Protein AF-A0A538JE49-F1 (afdb_monomer_lite)

Sequence (86 aa):
MSEAETPSAEELVEEFRKAKVDEFLVHTCSLLASLAYGKLEAKELDQARLAIDALKALQPLVPEAAGRELQGVVASLQLAFADAAK

Secondary structure (DSSP, 8-state):
----PPPPHHHHHHHHHH--HHHHHHHHHHHHHHHHHHHHHTT-HHHHHHHHHHHHHHGGGS-HHHHHHHHHHHHHHHHHHHHHT-

pLDDT: mean 93.45, std 9.71, range [42.78, 98.75]

Structure (mmCIF, N/CA/C/O backbone):
data_AF-A0A538JE49-F1
#
_entry.id   AF-A0A538JE49-F1
#
loop_
_atom_site.group_PDB
_atom_site.id
_atom_site.type_symbol
_atom_site.label_atom_id
_atom_site.label_alt_id
_atom_site.label_comp_id
_atom_site.label_asym_id
_atom_site.label_entity_id
_atom_site.label_seq_id
_atom_site.pdbx_PDB_ins_code
_atom_site.Cartn_x
_atom_site.Cartn_y
_atom_site.Cartn_z
_atom_site.occupancy
_atom_site.B_iso_or_equiv
_atom_site.auth_seq_id
_atom_site.auth_comp_id
_atom_site.auth_asym_id
_atom_site.auth_atom_id
_atom_site.pdbx_PDB_model_num
ATOM 1 N N . MET A 1 1 ? 18.048 -3.120 32.544 1.00 42.78 1 MET A N 1
ATOM 2 C CA . MET A 1 1 ? 17.522 -3.066 31.164 1.00 42.78 1 MET A CA 1
ATOM 3 C C . MET A 1 1 ? 16.129 -3.659 31.241 1.00 42.78 1 MET A C 1
ATOM 5 O O . MET A 1 1 ? 16.033 -4.764 31.753 1.00 42.78 1 MET A O 1
ATOM 9 N N . SER A 1 2 ? 15.079 -2.898 30.917 1.00 54.06 2 SER A N 1
ATOM 10 C CA . SER A 1 2 ? 13.688 -3.350 31.085 1.00 54.06 2 SER A CA 1
ATOM 11 C C . SER A 1 2 ? 13.401 -4.577 30.226 1.00 54.06 2 SER A C 1
ATOM 13 O O . SER A 1 2 ? 13.536 -4.507 29.007 1.00 54.06 2 SER A O 1
ATOM 15 N N . GLU A 1 3 ? 12.965 -5.664 30.858 1.00 56.66 3 GLU A N 1
ATOM 16 C CA . GLU A 1 3 ? 12.099 -6.648 30.210 1.00 56.66 3 GLU A CA 1
ATOM 17 C C . GLU A 1 3 ? 10.808 -5.916 29.833 1.00 56.66 3 GLU A C 1
ATOM 19 O O . GLU A 1 3 ? 10.100 -5.409 30.701 1.00 56.66 3 GLU A O 1
ATOM 24 N N . ALA A 1 4 ? 10.542 -5.771 28.536 1.00 64.75 4 ALA A N 1
ATOM 25 C CA . ALA A 1 4 ? 9.233 -5.336 28.077 1.00 64.75 4 ALA A CA 1
ATOM 26 C C . ALA A 1 4 ? 8.260 -6.487 28.355 1.00 64.75 4 ALA A C 1
ATOM 28 O O . ALA A 1 4 ? 8.313 -7.524 27.692 1.00 64.75 4 ALA A O 1
ATOM 29 N N . GLU A 1 5 ? 7.436 -6.327 29.387 1.00 77.19 5 GLU A N 1
ATOM 30 C CA . GLU A 1 5 ? 6.386 -7.274 29.742 1.00 77.19 5 GLU A CA 1
ATOM 31 C C . GLU A 1 5 ? 5.473 -7.470 28.524 1.00 77.19 5 GLU A C 1
ATOM 33 O O . GLU A 1 5 ? 5.014 -6.505 27.907 1.00 77.19 5 GLU A O 1
ATOM 38 N N . THR A 1 6 ? 5.297 -8.723 28.098 1.00 81.00 6 THR A N 1
ATOM 39 C CA . THR A 1 6 ? 4.455 -9.023 26.936 1.00 81.00 6 THR A CA 1
ATOM 40 C C . THR A 1 6 ? 3.002 -8.778 27.339 1.00 81.00 6 THR A C 1
ATOM 42 O O . THR A 1 6 ? 2.566 -9.391 28.314 1.00 81.00 6 THR A O 1
ATOM 45 N N . PRO A 1 7 ? 2.254 -7.912 26.632 1.00 81.19 7 PRO A N 1
ATOM 46 C CA . PRO A 1 7 ? 0.889 -7.581 27.015 1.00 81.19 7 PRO A CA 1
ATOM 47 C C . PRO A 1 7 ? 0.009 -8.831 27.014 1.00 81.19 7 PRO A C 1
ATOM 49 O O . PRO A 1 7 ? 0.117 -9.699 26.141 1.00 81.19 7 PRO A O 1
ATOM 52 N N . SER A 1 8 ? -0.871 -8.917 28.005 1.00 91.00 8 SER A N 1
ATOM 53 C CA . SER A 1 8 ? -1.868 -9.974 28.111 1.00 91.00 8 SER A CA 1
ATOM 54 C C . SER A 1 8 ? -2.893 -9.892 26.972 1.00 91.00 8 SER A C 1
ATOM 56 O O . SER A 1 8 ? -3.085 -8.857 26.327 1.00 91.00 8 SER A O 1
ATOM 58 N N . ALA A 1 9 ? -3.597 -11.000 26.723 1.00 89.38 9 ALA A N 1
ATOM 59 C CA . ALA A 1 9 ? -4.633 -11.051 25.690 1.00 89.38 9 ALA A CA 1
ATOM 60 C C . ALA A 1 9 ? -5.768 -10.037 25.941 1.00 89.38 9 ALA A C 1
ATOM 62 O O . ALA A 1 9 ? -6.301 -9.466 24.992 1.00 89.38 9 ALA A O 1
ATOM 63 N N . GLU A 1 10 ? -6.122 -9.795 27.205 1.00 90.69 10 GLU A N 1
ATOM 64 C CA . GLU A 1 10 ? -7.165 -8.837 27.588 1.00 90.69 10 GLU A CA 1
ATOM 65 C C . GLU A 1 10 ? -6.738 -7.394 27.291 1.00 90.69 10 GLU A C 1
ATOM 67 O O . GLU A 1 10 ? -7.515 -6.629 26.719 1.00 90.69 10 GLU A O 1
ATOM 72 N N . GLU A 1 11 ? -5.481 -7.045 27.579 1.00 89.31 11 GLU A N 1
ATOM 73 C CA . GLU A 1 11 ? -4.914 -5.727 27.269 1.00 89.31 11 GLU A CA 1
ATOM 74 C C . GLU A 1 11 ? -4.869 -5.467 25.761 1.00 89.31 11 GLU A C 1
ATOM 76 O O . GLU A 1 11 ? -5.259 -4.391 25.310 1.00 89.31 11 GLU A O 1
ATOM 81 N N . LEU A 1 12 ? -4.487 -6.465 24.956 1.00 89.88 12 LEU A N 1
ATOM 82 C CA . LEU A 1 12 ? -4.513 -6.346 23.494 1.00 89.88 12 LEU A CA 1
ATOM 83 C C . LEU A 1 12 ? -5.928 -6.080 22.960 1.00 89.88 12 LEU A C 1
ATOM 85 O O . LEU A 1 12 ? -6.104 -5.261 22.059 1.00 89.88 12 LEU A O 1
ATOM 89 N N . VAL A 1 13 ? -6.950 -6.740 23.514 1.00 91.06 13 VAL A N 1
ATOM 90 C CA . VAL A 1 13 ? -8.352 -6.528 23.113 1.00 91.06 13 VAL A CA 1
ATOM 91 C C . VAL A 1 13 ? -8.836 -5.121 23.478 1.00 91.06 13 VAL A C 1
ATOM 93 O O . VAL A 1 13 ? -9.565 -4.508 22.693 1.00 91.06 13 VAL A O 1
ATOM 96 N N . GLU A 1 14 ? -8.451 -4.597 24.643 1.00 92.44 14 GLU A N 1
ATOM 97 C CA . GLU A 1 14 ? -8.757 -3.215 25.035 1.00 92.44 14 GLU A CA 1
ATOM 98 C C . GLU A 1 14 ? -8.091 -2.196 24.101 1.00 92.44 14 GLU A C 1
ATOM 100 O O . GLU A 1 14 ? -8.734 -1.230 23.690 1.00 92.44 14 GLU A O 1
ATOM 105 N N . GLU A 1 15 ? -6.838 -2.422 23.702 1.00 88.50 15 GLU A N 1
ATOM 106 C CA . GLU A 1 15 ? -6.145 -1.549 22.749 1.00 88.50 15 GLU A CA 1
ATOM 107 C C . GLU A 1 15 ? -6.780 -1.598 21.353 1.00 88.50 15 GLU A C 1
ATOM 109 O O . GLU A 1 15 ? -7.030 -0.550 20.752 1.00 88.50 15 GLU A O 1
ATOM 114 N N . PHE A 1 16 ? -7.161 -2.782 20.860 1.00 88.62 16 PHE A N 1
ATOM 115 C CA . PHE A 1 16 ? -7.897 -2.894 19.595 1.00 88.62 16 PHE A CA 1
ATOM 116 C C . PHE A 1 16 ? -9.250 -2.179 19.625 1.00 88.62 16 PHE A C 1
ATOM 118 O O . PHE A 1 16 ? -9.668 -1.635 18.605 1.00 88.62 16 PHE A O 1
ATOM 125 N N . ARG A 1 17 ? -9.931 -2.132 20.778 1.00 90.56 17 ARG A N 1
ATOM 126 C CA . ARG A 1 17 ? -11.176 -1.361 20.931 1.00 90.56 17 ARG A CA 1
ATOM 127 C C . ARG A 1 17 ? -10.967 0.151 20.844 1.00 90.56 17 ARG A C 1
ATOM 129 O O . ARG A 1 17 ? -11.897 0.857 20.462 1.00 90.56 17 ARG A O 1
ATOM 136 N N . LYS A 1 18 ? -9.781 0.647 21.202 1.00 91.88 18 LYS A N 1
ATOM 137 C CA . LYS A 1 18 ? -9.422 2.073 21.117 1.00 91.88 18 LYS A CA 1
ATOM 138 C C . LYS A 1 18 ? -8.897 2.463 19.737 1.00 91.88 18 LYS A C 1
ATOM 140 O O . LYS A 1 18 ? -8.978 3.634 19.370 1.00 91.88 18 LYS A O 1
ATOM 145 N N . ALA A 1 19 ? -8.346 1.505 18.995 1.00 90.12 19 ALA A N 1
ATOM 146 C CA . ALA A 1 19 ? -7.763 1.742 17.685 1.00 90.12 19 ALA A CA 1
ATOM 147 C C . ALA A 1 19 ? -8.818 2.221 16.681 1.00 90.12 19 ALA A C 1
ATOM 149 O O . ALA A 1 19 ? -9.897 1.637 16.551 1.00 90.12 19 ALA A O 1
ATOM 150 N N . LYS A 1 20 ? -8.488 3.271 15.924 1.00 93.88 20 LYS A N 1
ATOM 151 C CA . LYS A 1 20 ? -9.332 3.718 14.820 1.00 93.88 20 LYS A CA 1
ATOM 152 C C . LYS A 1 20 ? -8.893 3.072 13.515 1.00 93.88 20 LYS A C 1
ATOM 154 O O . LYS A 1 20 ? -7.705 2.998 13.200 1.00 93.88 20 LYS A O 1
ATOM 159 N N . VAL A 1 21 ? -9.873 2.603 12.748 1.00 94.38 21 VAL A N 1
ATOM 160 C CA . VAL A 1 21 ? -9.627 1.888 11.489 1.00 94.38 21 VAL A CA 1
ATOM 161 C C . VAL A 1 21 ? -8.963 2.795 10.455 1.00 94.38 21 VAL A C 1
ATOM 163 O O . VAL A 1 21 ? -8.085 2.339 9.735 1.00 94.38 21 VAL A O 1
ATOM 166 N N . ASP A 1 22 ? -9.332 4.071 10.392 1.00 93.75 22 ASP A N 1
ATOM 167 C CA . ASP A 1 22 ? -8.743 5.051 9.474 1.00 93.75 22 ASP A CA 1
ATOM 168 C C . ASP A 1 22 ? -7.256 5.314 9.769 1.00 93.75 22 ASP A C 1
ATOM 170 O O . ASP A 1 22 ? -6.432 5.280 8.856 1.00 93.75 22 ASP A O 1
ATOM 174 N N . GLU A 1 23 ? -6.891 5.494 11.038 1.00 92.38 23 GLU A N 1
ATOM 175 C CA . GLU A 1 23 ? -5.498 5.622 11.486 1.00 92.38 23 GLU A CA 1
ATOM 176 C C . GLU A 1 23 ? -4.701 4.341 11.184 1.00 92.38 23 GLU A C 1
ATOM 178 O O . GLU A 1 23 ? -3.583 4.397 10.662 1.00 92.38 23 GLU A O 1
ATOM 183 N N . PHE A 1 24 ? -5.301 3.171 11.431 1.00 94.00 24 PHE A N 1
ATOM 184 C CA . PHE A 1 24 ? -4.685 1.882 11.121 1.00 94.00 24 PHE A CA 1
ATOM 185 C C . PHE A 1 24 ? -4.499 1.660 9.612 1.00 94.00 24 PHE A C 1
ATOM 187 O O . PHE A 1 24 ? -3.478 1.115 9.183 1.00 94.00 24 PHE A O 1
ATOM 194 N N . LEU A 1 25 ? -5.447 2.111 8.786 1.00 96.00 25 LEU A N 1
ATOM 195 C CA . LEU A 1 25 ? -5.347 2.062 7.328 1.00 96.00 25 LEU A CA 1
ATOM 196 C C . LEU A 1 25 ? -4.180 2.909 6.821 1.00 96.00 25 LEU A C 1
ATOM 198 O O . LEU A 1 25 ? -3.412 2.433 5.984 1.00 96.00 25 LEU A O 1
ATOM 202 N N . VAL A 1 26 ? -4.008 4.126 7.349 1.00 96.44 26 VAL A N 1
ATOM 203 C CA . VAL A 1 26 ? -2.866 4.990 7.004 1.00 96.44 26 VAL A CA 1
ATOM 204 C C . VAL A 1 26 ? -1.552 4.296 7.355 1.00 96.44 26 VAL A C 1
ATOM 206 O O . VAL A 1 26 ? -0.670 4.187 6.505 1.00 96.44 26 VAL A O 1
ATOM 209 N N . HIS A 1 27 ? -1.441 3.748 8.569 1.00 96.19 27 HIS A N 1
ATOM 210 C CA . HIS A 1 27 ? -0.253 3.005 8.990 1.00 96.19 27 HIS A CA 1
ATOM 211 C C . HIS A 1 27 ? 0.039 1.802 8.079 1.00 96.19 27 HIS A C 1
ATOM 213 O O . HIS A 1 27 ? 1.169 1.615 7.626 1.00 96.19 27 HIS A O 1
ATOM 219 N N . THR A 1 28 ? -0.990 1.018 7.756 1.00 97.00 28 THR A N 1
ATOM 220 C CA . THR A 1 28 ? -0.872 -0.152 6.878 1.00 97.00 28 THR A CA 1
ATOM 221 C C . THR A 1 28 ? -0.424 0.241 5.471 1.00 97.00 28 THR A C 1
ATOM 223 O O . THR A 1 28 ? 0.429 -0.431 4.894 1.00 97.00 28 THR A O 1
ATOM 226 N N . CYS A 1 29 ? -0.941 1.345 4.922 1.00 98.12 29 CYS A N 1
ATOM 227 C CA . CYS A 1 29 ? -0.500 1.860 3.626 1.00 98.12 29 CYS A CA 1
ATOM 228 C C . CYS A 1 29 ? 0.981 2.259 3.652 1.00 98.12 29 CYS A C 1
ATOM 230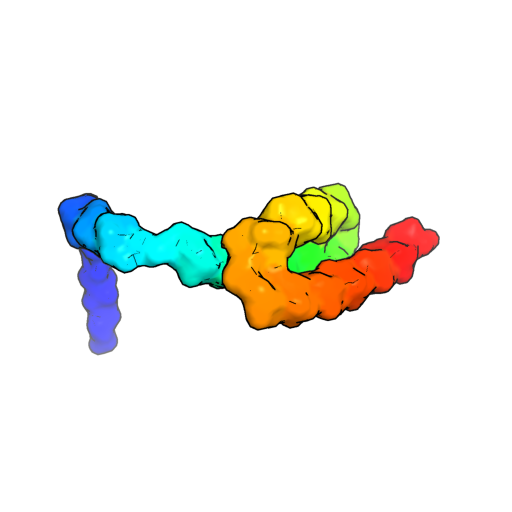 O O . CYS A 1 29 ? 1.720 1.916 2.731 1.00 98.12 29 CYS A O 1
ATOM 232 N N . SER A 1 30 ? 1.445 2.914 4.719 1.00 97.38 30 SER A N 1
ATOM 233 C CA . SER A 1 30 ? 2.866 3.250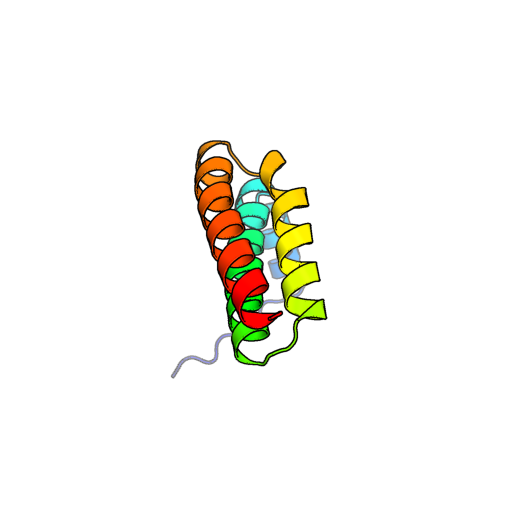 4.876 1.00 97.38 30 SER A CA 1
ATOM 234 C C . SER A 1 30 ? 3.748 2.001 4.925 1.00 97.38 30 SER A C 1
ATOM 236 O O . SER A 1 30 ? 4.763 1.942 4.232 1.00 97.38 30 SER A O 1
ATOM 238 N N . LEU A 1 31 ?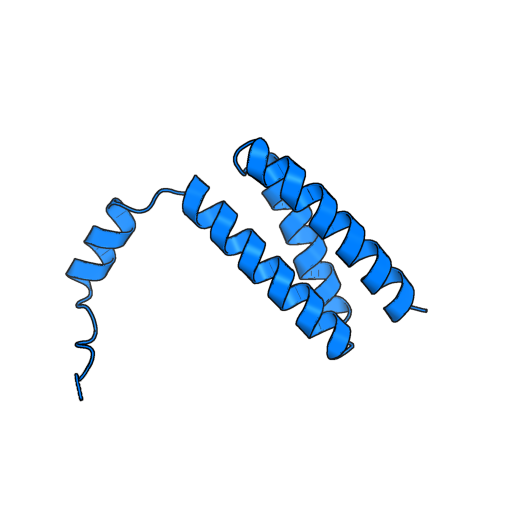 3.337 0.971 5.674 1.00 98.12 31 LEU A N 1
ATOM 239 C CA . LEU A 1 31 ? 4.047 -0.310 5.709 1.00 98.12 31 LEU A CA 1
ATOM 240 C C . LEU A 1 31 ? 4.095 -0.962 4.324 1.00 98.12 31 LEU A C 1
ATOM 242 O O . LEU A 1 31 ? 5.171 -1.322 3.853 1.00 98.12 31 LEU A O 1
ATOM 246 N N . LEU A 1 32 ? 2.953 -1.079 3.643 1.00 98.44 32 LEU A N 1
ATOM 247 C CA . LEU A 1 32 ? 2.875 -1.666 2.305 1.00 98.44 32 LEU A CA 1
ATOM 248 C C . LEU A 1 32 ? 3.745 -0.914 1.289 1.00 98.44 32 LEU A C 1
ATOM 250 O O . LEU A 1 32 ? 4.373 -1.557 0.451 1.00 98.44 32 LEU A O 1
ATOM 254 N N . ALA A 1 33 ? 3.832 0.415 1.379 1.00 98.25 33 ALA A N 1
ATOM 255 C CA . ALA A 1 33 ? 4.719 1.207 0.533 1.00 98.25 33 ALA A CA 1
ATOM 256 C C . ALA A 1 33 ? 6.200 0.879 0.781 1.00 98.25 33 ALA A C 1
ATOM 258 O O . ALA A 1 33 ? 6.937 0.635 -0.174 1.00 98.25 33 ALA A O 1
ATOM 259 N N . SER A 1 34 ? 6.634 0.809 2.045 1.00 98.12 34 SER A N 1
ATOM 260 C CA . SER A 1 34 ? 8.001 0.393 2.388 1.00 98.12 34 SER A CA 1
ATOM 261 C C . SER A 1 34 ? 8.302 -1.035 1.928 1.00 98.12 34 SER A C 1
ATOM 263 O O . SER A 1 34 ? 9.366 -1.284 1.360 1.00 98.12 34 SER A O 1
ATOM 265 N N . LEU A 1 35 ? 7.356 -1.963 2.111 1.00 98.25 35 LEU A N 1
ATOM 266 C CA . LEU A 1 35 ? 7.484 -3.328 1.604 1.00 98.25 35 LEU A CA 1
ATOM 267 C C . LEU A 1 35 ? 7.609 -3.337 0.078 1.00 98.25 35 LEU A C 1
ATOM 269 O O . LEU A 1 35 ? 8.475 -4.032 -0.440 1.00 98.25 35 LEU A O 1
ATOM 273 N N . ALA A 1 36 ? 6.798 -2.559 -0.644 1.00 98.44 36 ALA A N 1
ATOM 274 C CA . ALA A 1 36 ? 6.843 -2.502 -2.102 1.00 98.44 36 ALA A CA 1
ATOM 275 C C . ALA A 1 36 ? 8.233 -2.095 -2.615 1.00 98.44 36 ALA A C 1
ATOM 277 O O . ALA A 1 36 ? 8.761 -2.759 -3.505 1.00 98.44 36 ALA A O 1
ATOM 278 N N . TYR A 1 37 ? 8.858 -1.073 -2.019 1.00 98.19 37 TYR A N 1
ATOM 279 C CA . TYR A 1 37 ? 10.232 -0.688 -2.359 1.00 98.19 37 TYR A CA 1
ATOM 280 C C . TYR A 1 37 ? 11.238 -1.805 -2.064 1.00 98.19 37 TYR A C 1
ATOM 282 O O . TYR A 1 37 ? 12.011 -2.165 -2.949 1.00 98.19 37 TYR A O 1
ATOM 290 N N . GLY A 1 38 ? 11.180 -2.424 -0.880 1.00 98.06 38 GLY A N 1
ATOM 291 C CA . GLY A 1 38 ? 12.066 -3.546 -0.550 1.00 98.06 38 GLY A CA 1
ATOM 292 C C . GLY A 1 38 ? 11.904 -4.740 -1.502 1.00 98.06 38 GLY A C 1
ATOM 293 O O . GLY A 1 38 ? 12.884 -5.373 -1.890 1.00 98.06 38 GLY A O 1
ATOM 294 N N . LYS A 1 39 ? 10.673 -5.021 -1.950 1.00 98.38 39 LYS A N 1
ATOM 295 C CA . LYS A 1 39 ? 10.389 -6.064 -2.948 1.00 98.38 39 LYS A CA 1
ATOM 296 C C . LYS A 1 39 ? 10.918 -5.710 -4.335 1.00 98.38 39 LYS A C 1
ATOM 298 O O . LYS A 1 39 ? 11.422 -6.596 -5.023 1.00 98.38 39 LYS A O 1
ATOM 303 N N . LEU A 1 40 ? 10.866 -4.439 -4.734 1.00 98.00 40 LEU A N 1
ATOM 304 C CA . LEU A 1 40 ? 11.497 -3.973 -5.972 1.00 98.00 40 LEU A CA 1
ATOM 305 C C . LEU A 1 40 ? 13.021 -4.145 -5.929 1.00 98.00 40 LEU A C 1
ATOM 307 O O . LEU A 1 40 ? 13.592 -4.678 -6.878 1.00 98.00 40 LEU A O 1
ATOM 311 N N . GLU A 1 41 ? 13.670 -3.770 -4.824 1.00 96.69 41 GLU A N 1
ATOM 312 C CA . GLU A 1 41 ? 15.120 -3.944 -4.637 1.00 96.69 41 GLU A CA 1
ATOM 313 C C . GLU A 1 41 ? 15.538 -5.421 -4.697 1.00 96.69 41 GLU A C 1
ATOM 315 O O . GLU A 1 41 ? 16.538 -5.768 -5.330 1.00 96.69 41 GLU A O 1
ATOM 320 N N . ALA A 1 42 ? 14.732 -6.308 -4.110 1.00 97.69 42 ALA A N 1
ATOM 321 C CA . ALA A 1 42 ? 14.932 -7.755 -4.1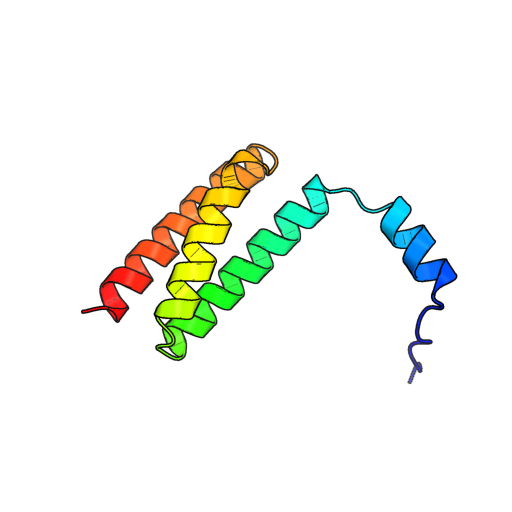52 1.00 97.69 42 ALA A CA 1
ATOM 322 C C . ALA A 1 42 ? 14.545 -8.409 -5.497 1.00 97.69 42 ALA A C 1
ATOM 324 O O . ALA A 1 42 ? 14.674 -9.625 -5.642 1.00 97.69 42 ALA A O 1
ATOM 325 N N . LYS A 1 43 ? 14.081 -7.630 -6.487 1.00 96.69 43 LYS A N 1
ATOM 326 C CA . LYS A 1 43 ? 13.551 -8.105 -7.782 1.00 96.69 43 LYS A CA 1
ATOM 327 C C . LYS A 1 43 ? 12.360 -9.067 -7.659 1.00 96.69 43 LYS A C 1
ATOM 329 O O . LYS A 1 43 ? 12.077 -9.844 -8.570 1.00 96.69 43 LYS A O 1
ATOM 334 N N . GLU A 1 44 ? 11.619 -8.995 -6.559 1.00 98.38 44 GLU A N 1
ATOM 335 C CA . GLU A 1 44 ? 10.398 -9.765 -6.315 1.00 98.38 44 GLU A CA 1
ATOM 336 C C . GLU A 1 44 ? 9.187 -9.042 -6.937 1.00 98.38 44 GLU A C 1
ATOM 338 O O . GLU A 1 44 ? 8.312 -8.525 -6.235 1.00 98.38 44 GLU A O 1
ATOM 343 N N . LEU A 1 45 ? 9.146 -8.970 -8.274 1.00 98.06 45 LEU A N 1
ATOM 344 C CA . LEU A 1 45 ? 8.184 -8.133 -9.005 1.00 98.06 45 LEU A CA 1
ATOM 345 C C . LEU A 1 45 ? 6.720 -8.485 -8.701 1.00 98.06 45 LEU A C 1
ATOM 347 O O . LEU A 1 45 ? 5.918 -7.584 -8.484 1.00 98.06 45 LEU A O 1
ATOM 351 N N . ASP A 1 46 ? 6.356 -9.761 -8.593 1.00 98.31 46 ASP A N 1
ATOM 352 C CA . ASP A 1 46 ? 4.967 -10.142 -8.289 1.00 98.31 46 ASP A CA 1
ATOM 353 C C . ASP A 1 46 ? 4.501 -9.609 -6.924 1.00 98.31 46 ASP A C 1
ATOM 355 O O . ASP A 1 46 ? 3.371 -9.138 -6.779 1.00 98.31 46 ASP A O 1
ATOM 359 N N . GLN A 1 47 ? 5.392 -9.609 -5.927 1.00 98.38 47 GLN A N 1
ATOM 360 C CA . GLN A 1 47 ? 5.103 -9.070 -4.596 1.00 98.38 47 GLN A CA 1
ATOM 361 C C . GLN A 1 47 ? 5.028 -7.540 -4.610 1.00 98.38 47 GLN A C 1
ATOM 363 O O . GLN A 1 47 ? 4.127 -6.961 -4.002 1.00 98.38 47 GLN A O 1
ATOM 368 N N . ALA A 1 48 ? 5.924 -6.875 -5.346 1.00 98.50 48 ALA A N 1
ATOM 369 C CA . ALA A 1 48 ? 5.863 -5.428 -5.529 1.00 98.50 48 ALA A CA 1
ATOM 370 C C . ALA A 1 48 ? 4.572 -4.996 -6.249 1.00 98.50 48 ALA A C 1
ATOM 372 O O . ALA A 1 48 ? 3.931 -4.025 -5.845 1.00 98.50 48 ALA A O 1
ATOM 373 N N . ARG A 1 49 ? 4.144 -5.739 -7.282 1.00 98.50 49 ARG A N 1
ATOM 374 C CA . ARG A 1 49 ? 2.876 -5.506 -7.988 1.00 98.50 49 ARG A CA 1
ATOM 375 C C . ARG A 1 49 ? 1.690 -5.637 -7.040 1.00 98.50 49 ARG A C 1
ATOM 377 O O . ARG A 1 49 ? 0.856 -4.734 -7.014 1.00 98.50 49 ARG A O 1
ATOM 384 N N . LEU A 1 50 ? 1.642 -6.714 -6.254 1.00 98.75 50 LEU A N 1
ATOM 385 C CA . LEU A 1 50 ? 0.571 -6.945 -5.286 1.00 98.75 50 LEU A CA 1
ATOM 386 C C . LEU A 1 50 ? 0.468 -5.796 -4.276 1.00 98.75 50 LEU A C 1
ATOM 388 O O . LEU A 1 50 ? -0.631 -5.306 -4.020 1.00 98.75 50 LEU A O 1
ATOM 392 N N . ALA A 1 51 ? 1.600 -5.326 -3.748 1.00 98.62 51 ALA A N 1
ATOM 393 C CA . ALA A 1 51 ? 1.619 -4.189 -2.835 1.00 98.62 51 ALA A CA 1
ATOM 394 C C . ALA A 1 51 ? 1.094 -2.907 -3.507 1.00 98.62 51 ALA A C 1
ATOM 396 O O . ALA A 1 51 ? 0.239 -2.233 -2.941 1.00 98.62 51 ALA A O 1
ATOM 397 N N . ILE A 1 52 ? 1.527 -2.596 -4.736 1.00 98.56 52 ILE A N 1
ATOM 398 C CA . ILE A 1 52 ? 1.041 -1.428 -5.496 1.00 98.56 52 ILE A CA 1
ATOM 399 C C . ILE A 1 52 ? -0.478 -1.488 -5.711 1.00 98.56 52 ILE A C 1
ATOM 401 O O . ILE A 1 52 ? -1.168 -0.482 -5.534 1.00 98.56 52 ILE A O 1
ATOM 405 N N . ASP A 1 53 ? -1.013 -2.647 -6.090 1.00 98.69 53 ASP A N 1
ATOM 406 C CA . ASP A 1 53 ? -2.451 -2.797 -6.320 1.00 98.69 53 ASP A CA 1
ATOM 407 C C . ASP A 1 53 ? -3.257 -2.730 -5.017 1.00 98.69 53 ASP A C 1
ATOM 409 O O . ASP A 1 53 ? -4.319 -2.103 -4.996 1.00 98.69 53 ASP A O 1
ATOM 413 N N . ALA A 1 54 ? -2.727 -3.266 -3.914 1.00 98.56 54 ALA A N 1
ATOM 414 C CA . ALA A 1 54 ? -3.317 -3.092 -2.590 1.00 98.56 54 ALA A CA 1
ATOM 415 C C . ALA A 1 54 ? -3.363 -1.610 -2.183 1.00 98.56 54 ALA A C 1
ATOM 417 O O . ALA A 1 54 ? -4.413 -1.122 -1.771 1.00 98.56 54 ALA A O 1
ATOM 418 N N . LEU A 1 55 ? -2.269 -0.862 -2.367 1.00 98.50 55 LEU A N 1
ATOM 419 C CA . LEU A 1 55 ? -2.227 0.574 -2.067 1.00 98.50 55 LEU A CA 1
ATOM 420 C C . LEU A 1 55 ? -3.264 1.360 -2.874 1.00 98.50 55 LEU A C 1
ATOM 422 O O . LEU A 1 55 ? -3.958 2.205 -2.317 1.00 98.50 55 LEU A O 1
ATOM 426 N N . LYS A 1 56 ? -3.429 1.049 -4.165 1.00 98.19 56 LYS A N 1
ATOM 427 C CA . LYS A 1 56 ? -4.468 1.663 -5.011 1.00 98.19 56 LYS A CA 1
ATOM 428 C C . LYS A 1 56 ? -5.880 1.357 -4.514 1.00 98.19 56 LYS A C 1
ATOM 430 O O . LYS A 1 56 ? -6.737 2.233 -4.552 1.00 98.19 56 LYS A O 1
ATOM 435 N N . ALA A 1 57 ? -6.126 0.129 -4.059 1.00 98.25 57 ALA A N 1
ATOM 436 C CA . ALA A 1 57 ? -7.424 -0.272 -3.523 1.00 98.25 57 ALA A CA 1
ATOM 437 C C . ALA A 1 57 ? -7.741 0.403 -2.177 1.00 98.25 57 ALA A C 1
ATOM 439 O O . ALA A 1 57 ? -8.898 0.718 -1.909 1.00 98.25 57 ALA A O 1
ATOM 440 N N . LEU A 1 58 ? -6.721 0.648 -1.348 1.00 97.12 58 LEU A N 1
ATOM 441 C CA . LEU A 1 58 ? -6.859 1.297 -0.040 1.00 97.12 58 LEU A CA 1
ATOM 442 C C . LEU A 1 58 ? -6.889 2.828 -0.122 1.00 97.12 58 LEU A C 1
ATOM 444 O O . LEU A 1 58 ? -7.467 3.474 0.748 1.00 97.12 58 LEU A O 1
ATOM 448 N N . GLN A 1 59 ? -6.320 3.419 -1.174 1.00 96.50 59 GLN A N 1
ATOM 449 C CA . GLN A 1 59 ? -6.258 4.867 -1.369 1.00 96.50 59 GLN A CA 1
ATOM 450 C C . GLN A 1 59 ? -7.596 5.617 -1.205 1.00 96.50 59 GLN A C 1
ATOM 452 O O . GLN A 1 59 ? -7.595 6.647 -0.532 1.00 96.50 59 GLN A O 1
ATOM 457 N N . PRO A 1 60 ? -8.739 5.166 -1.762 1.00 96.19 60 PRO A N 1
ATOM 458 C CA . PRO A 1 60 ? -10.008 5.868 -1.562 1.00 96.19 60 PRO A CA 1
ATOM 459 C C . PRO A 1 60 ? -10.593 5.701 -0.148 1.00 96.19 60 PRO A C 1
ATOM 461 O O . PRO A 1 60 ? -11.592 6.343 0.162 1.00 96.19 60 PRO A O 1
ATOM 464 N N . LEU A 1 61 ? -10.021 4.825 0.688 1.00 96.44 61 LEU A N 1
ATOM 465 C CA . LEU A 1 61 ? -10.529 4.491 2.023 1.00 96.44 61 LEU A CA 1
ATOM 466 C C . LEU A 1 61 ? -9.809 5.245 3.149 1.00 96.44 61 LEU A C 1
ATOM 468 O O . LEU A 1 61 ? -10.297 5.263 4.277 1.00 96.44 61 LEU A O 1
ATOM 472 N N . VAL A 1 62 ? -8.651 5.849 2.865 1.00 96.25 62 VAL A N 1
ATOM 473 C CA . VAL A 1 62 ? -7.912 6.669 3.834 1.00 96.25 62 VAL A CA 1
ATOM 474 C C . VAL A 1 62 ? -8.437 8.113 3.855 1.00 96.25 62 VAL A C 1
ATOM 476 O O . VAL A 1 62 ? -9.034 8.567 2.876 1.00 96.25 62 VAL A O 1
ATOM 479 N N . PRO A 1 63 ? -8.198 8.876 4.941 1.00 95.38 63 PRO A N 1
ATOM 480 C CA . PRO A 1 63 ? -8.533 10.298 4.988 1.00 95.38 63 PRO A CA 1
ATOM 481 C C . PRO A 1 63 ? -7.949 11.072 3.800 1.00 95.38 63 PRO A C 1
ATOM 483 O O . PRO A 1 63 ? -6.833 10.800 3.364 1.00 95.38 63 PRO A O 1
ATOM 486 N N . GLU A 1 64 ? -8.669 12.081 3.305 1.00 94.38 64 GLU A N 1
ATOM 487 C CA . GLU A 1 64 ? -8.354 12.773 2.042 1.00 94.38 64 GLU A CA 1
ATOM 488 C C . GLU A 1 64 ? -6.901 13.276 1.947 1.00 94.38 64 GLU A C 1
ATOM 490 O O . GLU A 1 64 ? -6.256 13.140 0.905 1.00 94.38 64 GLU A O 1
ATOM 495 N N . ALA A 1 65 ? -6.368 13.835 3.038 1.00 93.75 65 ALA A N 1
ATOM 496 C CA . ALA A 1 65 ? -4.984 14.301 3.096 1.00 93.75 65 ALA A CA 1
ATOM 497 C C . ALA A 1 65 ? -3.982 13.152 2.871 1.00 93.75 65 ALA A C 1
ATOM 499 O O . ALA A 1 65 ? -3.083 13.278 2.040 1.00 93.75 65 ALA A O 1
ATOM 500 N N . ALA A 1 66 ? -4.191 12.015 3.540 1.00 95.75 66 ALA A N 1
ATOM 501 C CA . ALA A 1 66 ? -3.370 10.819 3.375 1.00 95.75 66 ALA A CA 1
ATOM 502 C C . ALA A 1 66 ? -3.571 10.171 1.995 1.00 95.75 66 ALA A C 1
ATOM 504 O O . ALA A 1 66 ? -2.617 9.686 1.397 1.00 95.75 66 ALA A O 1
ATOM 505 N N . GLY A 1 67 ? -4.789 10.205 1.444 1.00 96.75 67 GLY A N 1
ATOM 506 C CA . GLY A 1 67 ? -5.082 9.683 0.105 1.00 96.75 67 GLY A CA 1
ATOM 507 C C . GLY A 1 67 ? -4.343 10.432 -1.007 1.00 96.75 67 GLY A C 1
ATOM 508 O O . GLY A 1 67 ? -3.878 9.811 -1.967 1.00 96.75 67 GLY A O 1
ATOM 509 N N . ARG A 1 68 ? -4.183 11.756 -0.862 1.00 95.88 68 ARG A N 1
ATOM 510 C CA . ARG A 1 68 ? -3.376 12.585 -1.774 1.00 95.88 68 ARG A CA 1
ATOM 511 C C . ARG A 1 68 ? -1.886 12.267 -1.679 1.00 95.88 68 ARG A C 1
ATOM 513 O O . ARG A 1 68 ? -1.231 12.139 -2.710 1.00 95.88 68 ARG A O 1
ATOM 520 N N . GLU A 1 69 ? -1.356 12.111 -0.469 1.00 96.38 69 GLU A N 1
ATOM 521 C CA . GLU A 1 69 ? 0.042 11.711 -0.265 1.00 96.38 69 GLU A CA 1
ATOM 522 C C . GLU A 1 69 ? 0.310 10.317 -0.848 1.00 96.38 69 GLU A C 1
ATOM 524 O O . GLU A 1 69 ? 1.234 10.127 -1.645 1.00 96.38 69 GLU A O 1
ATOM 529 N N . LEU A 1 70 ? -0.569 9.360 -0.542 1.00 97.31 70 LEU A N 1
ATOM 530 C CA . LEU A 1 70 ? -0.480 7.994 -1.037 1.00 97.31 70 LEU A CA 1
ATOM 531 C C . LEU A 1 70 ? -0.542 7.925 -2.569 1.00 97.31 70 LEU A C 1
ATOM 533 O O . LEU A 1 70 ? 0.141 7.096 -3.168 1.00 97.31 70 LEU A O 1
ATOM 537 N N . GLN A 1 71 ? -1.282 8.827 -3.221 1.00 97.50 71 GLN A N 1
ATOM 538 C CA . GLN A 1 71 ? -1.288 8.940 -4.682 1.00 97.50 71 GLN A CA 1
ATOM 539 C C . GLN A 1 71 ? 0.119 9.151 -5.255 1.00 97.50 71 GLN A C 1
ATOM 541 O O . GLN A 1 71 ? 0.503 8.496 -6.225 1.00 97.50 71 GLN A O 1
ATOM 546 N N . GLY A 1 72 ? 0.886 10.070 -4.659 1.00 97.94 72 GLY A N 1
ATOM 547 C CA . GLY A 1 72 ? 2.252 10.374 -5.083 1.00 97.94 72 GLY A CA 1
ATOM 548 C C . GLY A 1 72 ? 3.200 9.196 -4.857 1.00 97.94 72 GLY A C 1
ATOM 549 O O . GLY A 1 72 ? 4.030 8.884 -5.716 1.00 97.94 72 GLY A O 1
ATOM 550 N N . VAL A 1 73 ? 3.029 8.490 -3.737 1.00 98.00 73 VAL A N 1
ATOM 551 C CA . VAL A 1 73 ? 3.787 7.271 -3.421 1.00 98.00 73 VAL A CA 1
ATOM 552 C C . VAL A 1 73 ? 3.503 6.163 -4.437 1.00 98.00 73 VAL A C 1
ATOM 554 O O . VAL A 1 73 ? 4.441 5.583 -4.981 1.00 98.00 73 VAL A O 1
ATOM 557 N N . VAL A 1 74 ? 2.230 5.902 -4.751 1.00 98.25 74 VAL A N 1
ATOM 558 C CA . VAL A 1 74 ? 1.827 4.900 -5.751 1.00 98.25 74 VAL A CA 1
ATOM 559 C C . VAL A 1 74 ? 2.405 5.231 -7.126 1.00 98.25 74 VAL A C 1
ATOM 561 O O . VAL A 1 74 ? 2.952 4.343 -7.776 1.00 98.25 74 VAL A O 1
ATOM 564 N N . ALA A 1 75 ? 2.338 6.493 -7.559 1.00 98.38 75 ALA A N 1
ATOM 565 C CA . ALA A 1 75 ? 2.907 6.909 -8.841 1.00 98.38 75 ALA A CA 1
ATOM 566 C C . ALA A 1 75 ? 4.425 6.654 -8.902 1.00 98.38 75 ALA A C 1
ATOM 568 O O . ALA A 1 75 ? 4.930 6.115 -9.887 1.00 98.38 75 ALA A O 1
ATOM 569 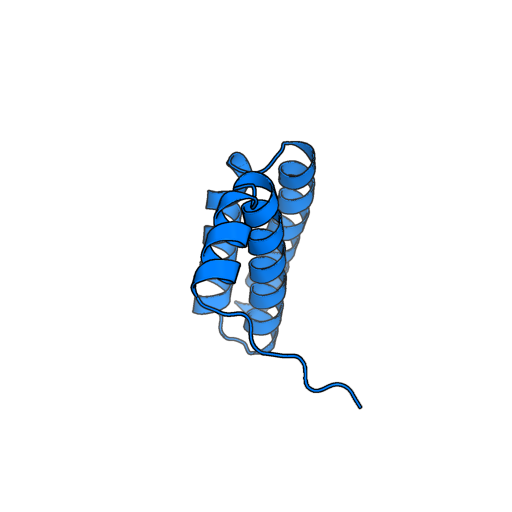N N . SER A 1 76 ? 5.143 6.976 -7.823 1.00 98.19 76 SER A N 1
ATOM 570 C CA . SER A 1 76 ? 6.590 6.750 -7.715 1.00 98.19 76 SER A CA 1
ATOM 571 C C . SER A 1 76 ? 6.941 5.258 -7.752 1.00 98.19 76 SER A C 1
ATOM 573 O O . SER A 1 76 ? 7.828 4.845 -8.499 1.00 98.19 76 SER A O 1
ATOM 575 N N . LEU A 1 77 ? 6.189 4.429 -7.021 1.00 98.25 77 LEU A N 1
ATOM 576 C CA . LEU A 1 77 ? 6.333 2.971 -7.042 1.00 98.25 77 LEU A CA 1
ATOM 577 C C . LEU A 1 77 ? 6.053 2.377 -8.424 1.00 98.25 77 LEU A C 1
ATOM 579 O O . LEU A 1 77 ? 6.752 1.464 -8.851 1.00 98.25 77 LEU A O 1
ATOM 583 N N . GLN A 1 78 ? 5.045 2.879 -9.139 1.00 98.25 78 GLN A N 1
ATOM 584 C CA . GLN A 1 78 ? 4.727 2.413 -10.488 1.00 98.25 78 GLN A CA 1
ATOM 585 C C . GLN A 1 78 ? 5.846 2.720 -11.488 1.00 98.25 78 GLN A C 1
ATOM 587 O O . GLN A 1 78 ? 6.134 1.872 -12.332 1.00 98.25 78 GLN A O 1
ATOM 592 N N . LEU A 1 79 ? 6.489 3.887 -11.380 1.00 98.19 79 LEU A N 1
ATOM 593 C CA . LEU A 1 79 ? 7.660 4.231 -12.190 1.00 98.19 79 LEU A CA 1
ATOM 594 C C . LEU A 1 79 ? 8.834 3.295 -11.884 1.00 98.19 79 LEU A C 1
ATOM 596 O O . LEU A 1 79 ? 9.352 2.656 -12.796 1.00 98.19 79 LEU A O 1
ATOM 600 N N . ALA A 1 80 ? 9.179 3.131 -10.603 1.00 97.94 80 ALA A N 1
ATOM 601 C CA . ALA A 1 80 ? 10.249 2.230 -10.179 1.00 97.94 80 ALA A CA 1
ATOM 602 C C . ALA A 1 80 ? 9.989 0.774 -10.609 1.00 97.94 80 ALA A C 1
ATOM 604 O O . ALA A 1 80 ? 10.889 0.090 -11.089 1.00 97.94 80 ALA A O 1
ATOM 605 N N . PHE A 1 81 ? 8.738 0.315 -10.508 1.00 98.06 81 PHE A N 1
ATOM 606 C CA . PHE A 1 81 ? 8.320 -0.991 -11.009 1.00 98.06 81 PHE A CA 1
ATOM 607 C C . PHE A 1 81 ? 8.528 -1.113 -12.520 1.00 98.06 81 PHE A C 1
ATOM 609 O O . PHE A 1 81 ? 9.057 -2.117 -12.989 1.00 98.06 81 PHE A O 1
ATOM 616 N N . ALA A 1 82 ? 8.084 -0.119 -13.293 1.00 97.56 82 ALA A N 1
ATOM 617 C CA . ALA A 1 82 ? 8.202 -0.142 -14.746 1.00 97.56 82 ALA A CA 1
ATOM 618 C C . ALA A 1 82 ? 9.666 -0.149 -15.201 1.00 97.56 82 ALA A C 1
ATOM 620 O O . ALA A 1 82 ? 9.974 -0.774 -16.210 1.00 97.56 82 ALA A O 1
ATOM 621 N N . ASP A 1 83 ? 10.558 0.512 -14.465 1.00 96.31 83 ASP A N 1
ATOM 622 C CA . ASP A 1 83 ? 11.994 0.476 -14.734 1.00 96.31 83 ASP A CA 1
ATOM 623 C C . ASP A 1 83 ? 12.630 -0.864 -14.352 1.00 96.31 83 ASP A C 1
ATOM 625 O O . ASP A 1 83 ? 13.463 -1.365 -15.101 1.00 96.31 83 ASP A O 1
ATOM 629 N N . ALA A 1 84 ? 12.207 -1.483 -13.247 1.00 94.56 84 ALA A N 1
ATOM 630 C CA . ALA A 1 84 ? 12.700 -2.793 -12.816 1.00 94.56 84 ALA A CA 1
ATOM 631 C C . ALA A 1 84 ? 12.180 -3.971 -13.666 1.00 94.56 84 ALA A C 1
ATOM 633 O O . ALA A 1 84 ? 12.785 -5.041 -13.660 1.00 94.56 84 ALA A O 1
ATOM 634 N N . ALA A 1 85 ? 11.050 -3.796 -14.356 1.00 92.19 85 ALA A N 1
ATOM 635 C CA . ALA A 1 85 ? 10.425 -4.816 -15.201 1.00 92.19 85 ALA A CA 1
ATOM 636 C C . 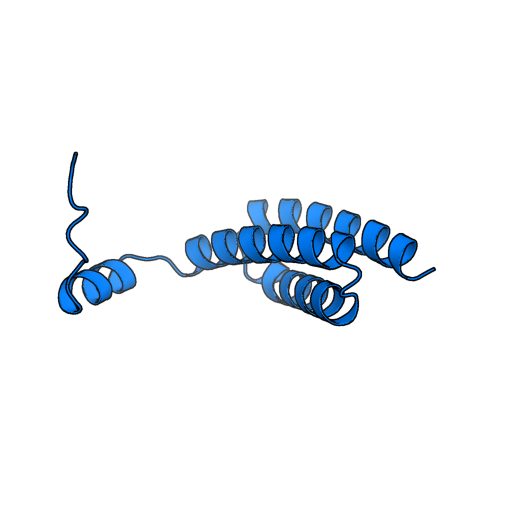ALA A 1 85 ? 10.902 -4.798 -16.668 1.00 92.19 85 ALA A C 1
ATOM 638 O O . ALA A 1 85 ? 10.436 -5.621 -17.459 1.00 92.19 85 ALA A O 1
ATOM 639 N N . LYS A 1 86 ? 11.770 -3.849 -17.037 1.00 86.88 86 LYS A N 1
ATOM 640 C CA . LYS A 1 86 ? 12.458 -3.807 -18.338 1.00 86.88 86 LYS A CA 1
ATOM 641 C C . LYS A 1 86 ? 13.657 -4.749 -18.340 1.00 86.88 86 LYS A C 1
ATOM 643 O O . LYS A 1 86 ? 13.892 -5.351 -19.410 1.00 86.88 86 LYS A O 1
#

Foldseek 3Di:
DDDPPDDDPVVVVVVVVVDDPQVVLLVVLVVLLVVLVVCLVVLVLVSNVVSLVVLVVSLVVHPPVSSVVSVVSSVVSVVSSVVSVD

Radius of gyration: 16.4 Å; chains: 1; bounding box: 29×25×50 Å